Protein AF-A0A1H7WVL5-F1 (afdb_monomer_lite)

Structure (mmCIF, N/CA/C/O backbone):
data_AF-A0A1H7WVL5-F1
#
_entry.id   AF-A0A1H7WVL5-F1
#
loop_
_atom_site.group_PDB
_atom_site.id
_atom_site.type_symbol
_atom_site.label_atom_id
_atom_site.label_alt_id
_atom_site.label_comp_id
_atom_site.label_asym_id
_atom_site.label_entity_id
_atom_site.label_seq_id
_atom_site.pdbx_PDB_ins_code
_atom_site.Cartn_x
_atom_site.Cartn_y
_atom_site.Cartn_z
_atom_site.occupancy
_atom_site.B_iso_or_equiv
_atom_site.auth_seq_id
_atom_site.auth_comp_id
_atom_site.auth_asym_id
_atom_site.auth_atom_id
_atom_site.pdbx_PDB_model_num
ATOM 1 N N . MET A 1 1 ? 18.797 -20.773 3.516 1.00 49.41 1 MET A N 1
ATOM 2 C CA . MET A 1 1 ? 18.022 -19.531 3.329 1.00 49.41 1 MET A CA 1
ATOM 3 C C . MET A 1 1 ? 18.668 -18.828 2.150 1.00 49.41 1 MET A C 1
ATOM 5 O O . MET A 1 1 ? 19.772 -18.326 2.303 1.00 49.41 1 MET A O 1
ATOM 9 N N . GLU A 1 2 ? 18.106 -18.964 0.950 1.00 51.16 2 GLU A N 1
ATOM 10 C CA . GLU A 1 2 ? 18.667 -18.299 -0.234 1.00 51.16 2 GLU A CA 1
ATOM 11 C C . GLU A 1 2 ? 18.526 -16.777 -0.063 1.00 51.16 2 GLU A C 1
ATOM 13 O O . GLU A 1 2 ? 17.479 -16.326 0.413 1.00 51.16 2 GLU A O 1
ATOM 18 N N . PRO A 1 3 ? 19.561 -15.976 -0.375 1.00 53.03 3 PRO A N 1
ATOM 19 C CA . PRO A 1 3 ? 19.445 -14.529 -0.305 1.00 53.03 3 PRO A CA 1
ATOM 20 C C . PRO A 1 3 ? 18.412 -14.069 -1.338 1.00 53.03 3 PRO A C 1
ATOM 22 O O . PRO A 1 3 ? 18.533 -14.364 -2.528 1.00 53.03 3 PRO A O 1
ATOM 25 N N . LEU A 1 4 ? 17.385 -13.357 -0.873 1.00 54.25 4 LEU A N 1
ATOM 26 C CA . LEU A 1 4 ? 16.415 -12.697 -1.745 1.00 54.25 4 LEU A CA 1
ATOM 27 C C . LEU A 1 4 ? 17.173 -11.771 -2.703 1.00 54.25 4 LEU A C 1
ATOM 29 O O . LEU A 1 4 ? 18.109 -11.078 -2.291 1.00 54.25 4 LEU A O 1
ATOM 33 N N . LYS A 1 5 ? 16.792 -11.743 -3.985 1.00 63.69 5 LYS A N 1
ATOM 34 C CA . LYS A 1 5 ? 17.421 -10.821 -4.939 1.00 63.69 5 LYS A CA 1
ATOM 35 C C . LYS A 1 5 ? 17.222 -9.389 -4.434 1.00 63.69 5 LYS A C 1
ATOM 37 O O . LYS A 1 5 ? 16.135 -9.041 -3.981 1.00 63.69 5 LYS A O 1
ATOM 42 N N . LEU A 1 6 ? 18.242 -8.535 -4.558 1.00 58.59 6 LEU A N 1
ATOM 43 C CA . LEU A 1 6 ? 18.225 -7.130 -4.103 1.00 58.59 6 LEU A CA 1
ATOM 44 C C . LEU A 1 6 ? 16.965 -6.352 -4.554 1.00 58.59 6 LEU A C 1
ATOM 46 O O . LEU A 1 6 ? 16.458 -5.493 -3.829 1.00 58.59 6 LEU A O 1
ATOM 50 N N . GLY A 1 7 ? 16.428 -6.691 -5.732 1.00 59.19 7 GLY A N 1
ATOM 51 C CA . GLY A 1 7 ? 15.162 -6.157 -6.243 1.00 59.19 7 GLY A CA 1
ATOM 52 C C . GLY A 1 7 ? 13.937 -6.558 -5.414 1.00 59.19 7 GLY A C 1
ATOM 53 O O . GLY A 1 7 ? 13.127 -5.699 -5.083 1.00 59.19 7 GLY A O 1
ATOM 54 N N . GLU A 1 8 ? 13.841 -7.819 -4.992 1.00 67.25 8 GLU A N 1
ATOM 55 C CA . GLU A 1 8 ? 12.714 -8.344 -4.209 1.00 67.25 8 GLU A CA 1
ATOM 56 C C . GLU A 1 8 ? 12.700 -7.777 -2.783 1.00 67.25 8 GLU A C 1
ATOM 58 O O . GLU A 1 8 ? 11.640 -7.468 -2.239 1.00 67.25 8 GLU A O 1
ATOM 63 N N . GLU A 1 9 ? 13.876 -7.573 -2.180 1.00 73.12 9 GLU A N 1
ATOM 64 C CA . GLU A 1 9 ? 13.972 -6.947 -0.858 1.00 73.12 9 GLU A CA 1
ATOM 65 C C . GLU A 1 9 ? 13.564 -5.464 -0.900 1.00 73.12 9 GLU A C 1
ATOM 67 O O . GLU A 1 9 ? 12.850 -4.973 -0.020 1.00 73.12 9 GLU A O 1
ATOM 72 N N . THR A 1 10 ? 13.966 -4.759 -1.959 1.00 76.62 10 THR A N 1
ATOM 73 C CA . THR A 1 10 ? 13.592 -3.357 -2.183 1.00 76.62 10 THR A CA 1
ATOM 74 C C . THR A 1 10 ? 12.090 -3.219 -2.436 1.00 76.62 10 THR A C 1
ATOM 76 O O . THR A 1 10 ? 11.452 -2.319 -1.888 1.00 76.62 10 THR A O 1
ATOM 79 N N . GLU A 1 11 ? 11.495 -4.122 -3.219 1.00 78.06 11 GLU A N 1
ATOM 80 C CA . GLU A 1 11 ? 10.046 -4.163 -3.435 1.00 78.06 11 GLU A CA 1
ATOM 81 C C . GLU A 1 11 ? 9.288 -4.450 -2.135 1.00 78.06 11 GLU A C 1
ATOM 83 O O . GLU A 1 11 ? 8.345 -3.730 -1.800 1.00 78.06 11 GLU A O 1
ATOM 88 N N . ARG A 1 12 ? 9.737 -5.431 -1.343 1.00 80.56 12 ARG A N 1
ATOM 89 C CA . ARG A 1 12 ? 9.119 -5.758 -0.052 1.00 80.56 12 ARG A CA 1
ATOM 90 C C . ARG A 1 12 ? 9.114 -4.562 0.902 1.00 80.56 12 ARG A C 1
ATOM 92 O O . ARG A 1 12 ? 8.077 -4.279 1.501 1.00 80.56 12 ARG A O 1
ATOM 99 N N . LYS A 1 13 ? 10.228 -3.827 0.999 1.00 85.94 13 LYS A N 1
ATOM 100 C CA . LYS A 1 13 ? 10.320 -2.602 1.816 1.00 85.94 13 LYS A CA 1
ATOM 101 C C . LYS A 1 13 ? 9.329 -1.531 1.349 1.00 85.94 13 LYS A C 1
ATOM 103 O O . LYS A 1 13 ? 8.650 -0.934 2.179 1.00 85.94 13 LYS A O 1
ATOM 108 N N . LYS A 1 14 ? 9.173 -1.330 0.034 1.00 85.88 14 LYS A N 1
ATOM 109 C CA . LYS A 1 14 ? 8.199 -0.370 -0.530 1.00 85.88 14 LYS A CA 1
ATOM 110 C C . LYS A 1 14 ? 6.748 -0.746 -0.211 1.00 85.88 14 LYS A C 1
ATOM 112 O O . LYS A 1 14 ? 5.941 0.133 0.098 1.00 85.88 14 LYS A O 1
ATOM 117 N N . HIS A 1 15 ? 6.410 -2.034 -0.275 1.00 87.88 15 HIS A N 1
ATOM 118 C CA . HIS A 1 15 ? 5.079 -2.521 0.095 1.00 87.88 15 HIS A CA 1
ATOM 119 C C . HIS A 1 15 ? 4.803 -2.340 1.588 1.00 87.88 15 HIS A C 1
ATOM 121 O O . HIS A 1 15 ? 3.742 -1.840 1.955 1.00 87.88 15 HIS A O 1
ATOM 127 N N . GLN A 1 16 ? 5.768 -2.686 2.440 1.00 89.25 16 GLN A N 1
ATOM 128 C CA . GLN A 1 16 ? 5.630 -2.544 3.886 1.00 89.25 16 GLN A CA 1
ATOM 129 C C . GLN A 1 16 ? 5.467 -1.078 4.304 1.00 89.25 16 GLN A C 1
ATOM 131 O O . GLN A 1 16 ? 4.509 -0.759 5.005 1.00 89.25 16 GLN A O 1
ATOM 136 N N . GLN A 1 17 ? 6.293 -0.181 3.759 1.00 90.38 17 GLN A N 1
ATOM 137 C CA . GLN A 1 17 ? 6.156 1.260 3.969 1.00 90.38 17 GLN A CA 1
ATOM 138 C C . GLN A 1 17 ? 4.764 1.760 3.548 1.00 90.38 17 GLN A C 1
ATOM 140 O O . GLN A 1 17 ? 4.104 2.471 4.298 1.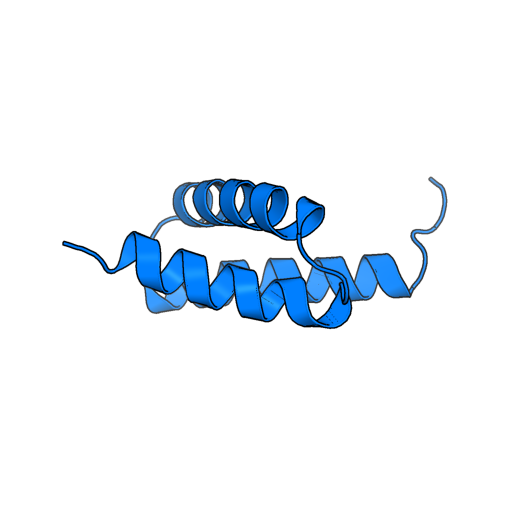00 90.38 17 GLN A O 1
ATOM 145 N N . SER A 1 18 ? 4.265 1.314 2.388 1.00 89.25 18 SER A N 1
ATOM 146 C CA . SER A 1 18 ? 2.928 1.690 1.907 1.00 89.25 18 SER A CA 1
ATOM 147 C C . SER A 1 18 ? 1.808 1.257 2.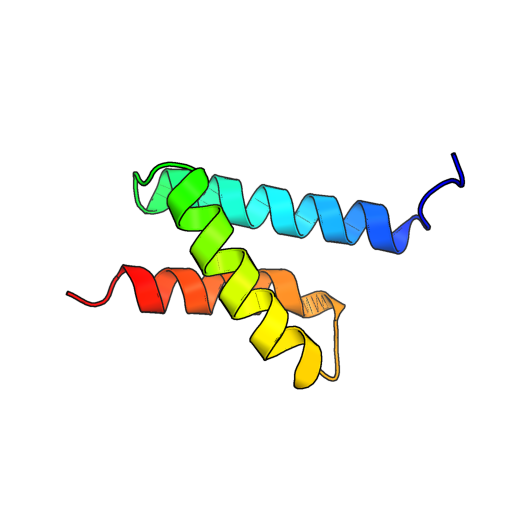858 1.00 89.25 18 SER A C 1
ATOM 149 O O . SER A 1 18 ? 0.836 1.991 3.025 1.00 89.25 18 SER A O 1
ATOM 151 N N . ILE A 1 19 ? 1.921 0.073 3.467 1.00 90.94 19 ILE A N 1
ATOM 152 C CA . ILE A 1 19 ? 0.954 -0.431 4.450 1.00 90.94 19 ILE A CA 1
ATOM 153 C C . ILE A 1 19 ? 1.006 0.415 5.725 1.00 90.94 19 ILE A C 1
ATOM 155 O O . ILE A 1 19 ? -0.042 0.825 6.218 1.00 90.94 19 ILE A O 1
ATOM 159 N N . GLU A 1 20 ? 2.198 0.718 6.241 1.00 92.19 20 GLU A N 1
ATOM 160 C CA . GLU A 1 20 ? 2.360 1.545 7.442 1.00 92.19 20 GLU A CA 1
ATOM 161 C C . GLU A 1 20 ? 1.803 2.961 7.249 1.00 92.19 20 GLU A C 1
ATOM 163 O O . GLU A 1 20 ? 1.073 3.460 8.108 1.00 92.19 20 GLU A O 1
ATOM 168 N N . ASP A 1 21 ? 2.075 3.585 6.100 1.00 91.19 21 ASP A N 1
ATOM 169 C CA . ASP A 1 21 ? 1.520 4.894 5.743 1.00 91.19 21 ASP A CA 1
ATOM 170 C C . ASP A 1 21 ? -0.013 4.870 5.677 1.00 91.1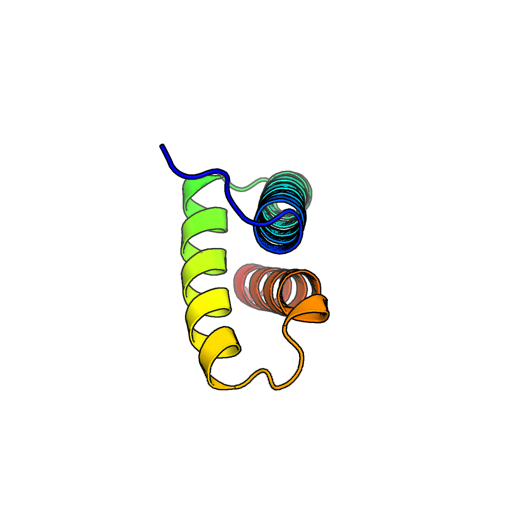9 21 ASP A C 1
ATOM 172 O O . ASP A 1 21 ? -0.673 5.788 6.164 1.00 91.19 21 ASP A O 1
ATOM 176 N N . LEU A 1 22 ? -0.603 3.807 5.124 1.00 89.75 22 LEU A N 1
ATOM 177 C CA . LEU A 1 22 ? -2.058 3.638 5.081 1.00 89.75 22 LEU A CA 1
ATOM 178 C C . LEU A 1 22 ? -2.666 3.444 6.473 1.00 89.75 22 LEU A C 1
ATOM 180 O O . LEU A 1 22 ? -3.726 4.007 6.740 1.00 89.75 22 LEU A O 1
ATOM 184 N N . CYS A 1 23 ? -2.001 2.700 7.361 1.00 92.06 23 CYS A N 1
ATOM 185 C CA . CYS A 1 23 ? -2.448 2.536 8.747 1.00 92.06 23 CYS A CA 1
ATOM 186 C C . CYS A 1 23 ? -2.488 3.884 9.471 1.00 92.06 23 CYS A C 1
ATOM 188 O O . CYS A 1 23 ? -3.489 4.210 10.103 1.00 92.06 23 CYS A O 1
ATOM 190 N N . ARG A 1 24 ? -1.427 4.693 9.327 1.00 90.69 24 ARG A N 1
ATOM 191 C CA . ARG A 1 24 ? -1.345 6.037 9.923 1.00 90.69 24 ARG A CA 1
ATOM 192 C C . ARG A 1 24 ? -2.377 6.993 9.330 1.00 90.69 24 ARG A C 1
ATOM 194 O O . ARG A 1 24 ? -2.975 7.768 10.061 1.00 90.69 24 ARG A O 1
ATOM 201 N N . LEU A 1 25 ? -2.588 6.946 8.014 1.00 90.00 25 LEU A N 1
ATOM 202 C CA . LEU A 1 25 ? -3.459 7.888 7.306 1.00 90.00 25 LEU A CA 1
ATOM 203 C C . LEU A 1 25 ? -4.955 7.589 7.464 1.00 90.00 25 LEU A C 1
ATOM 205 O O . LEU A 1 25 ? -5.772 8.498 7.319 1.00 90.00 25 LEU A O 1
ATOM 209 N N . LEU A 1 26 ? -5.319 6.324 7.674 1.00 87.75 26 LEU A N 1
ATOM 210 C CA . LEU A 1 26 ? -6.710 5.892 7.839 1.00 87.75 26 LEU A CA 1
ATOM 211 C C . LEU A 1 26 ? -7.068 5.589 9.299 1.00 87.75 26 LEU A C 1
ATOM 213 O O . LEU A 1 26 ? -8.225 5.289 9.566 1.00 87.75 26 LEU A O 1
ATOM 217 N N . GLU A 1 27 ? -6.095 5.642 10.215 1.00 92.00 27 GLU A N 1
ATOM 218 C CA . GLU A 1 27 ? -6.259 5.284 11.634 1.00 92.00 27 GLU A CA 1
ATOM 219 C C . GLU A 1 27 ? -6.881 3.886 11.813 1.00 92.00 27 GLU A C 1
ATOM 221 O O . GLU A 1 27 ? -7.699 3.628 12.695 1.00 92.00 27 GLU A O 1
ATOM 226 N N . MET A 1 28 ? -6.496 2.958 10.932 1.00 89.81 28 MET A N 1
ATOM 227 C CA . MET A 1 28 ? -7.008 1.588 10.893 1.00 89.81 28 MET A CA 1
ATOM 228 C C . MET A 1 28 ? -5.944 0.585 11.349 1.00 89.81 28 MET A C 1
ATOM 230 O O . MET A 1 28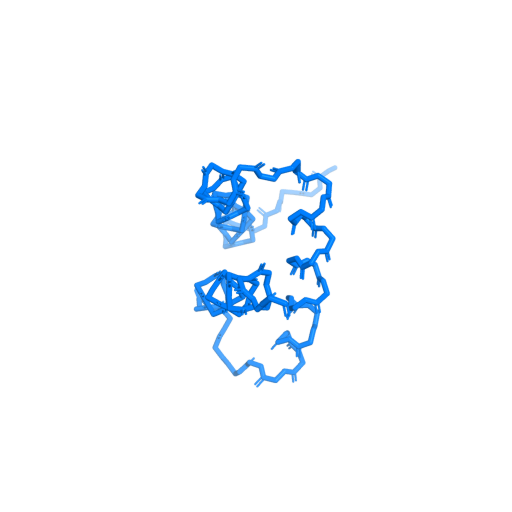 ? -4.750 0.800 11.121 1.00 89.81 28 MET A O 1
ATOM 234 N N . PRO A 1 29 ? -6.358 -0.551 11.939 1.00 91.44 29 PRO A N 1
ATOM 235 C CA . PRO A 1 29 ? -5.430 -1.594 12.348 1.00 91.44 29 PRO A CA 1
ATOM 236 C C . PRO A 1 29 ? -4.716 -2.208 11.142 1.00 91.44 29 PRO A C 1
ATOM 238 O O . PRO A 1 29 ? -5.314 -2.412 10.078 1.00 91.44 29 PRO A O 1
ATOM 241 N N . MET A 1 30 ? -3.449 -2.570 11.356 1.00 88.44 30 MET A N 1
ATOM 242 C CA . MET A 1 30 ? -2.580 -3.150 10.333 1.00 88.44 30 MET A CA 1
ATOM 243 C C . MET A 1 30 ? -3.203 -4.374 9.668 1.00 88.44 30 MET A C 1
ATOM 245 O O . MET A 1 30 ? -3.143 -4.483 8.453 1.00 88.44 30 MET A O 1
ATOM 249 N N . GLU A 1 31 ? -3.894 -5.233 10.419 1.00 90.38 31 GLU A N 1
ATOM 250 C CA . GLU A 1 31 ? -4.577 -6.409 9.869 1.00 90.38 31 GLU A CA 1
ATOM 251 C C . GLU A 1 31 ? -5.595 -6.056 8.773 1.00 90.38 31 GLU A C 1
ATOM 253 O O . GLU A 1 31 ? -5.603 -6.685 7.714 1.00 90.38 31 GLU A O 1
ATOM 258 N N . LYS A 1 32 ? -6.410 -5.008 8.974 1.00 88.81 32 LYS A N 1
ATOM 259 C CA . LYS A 1 3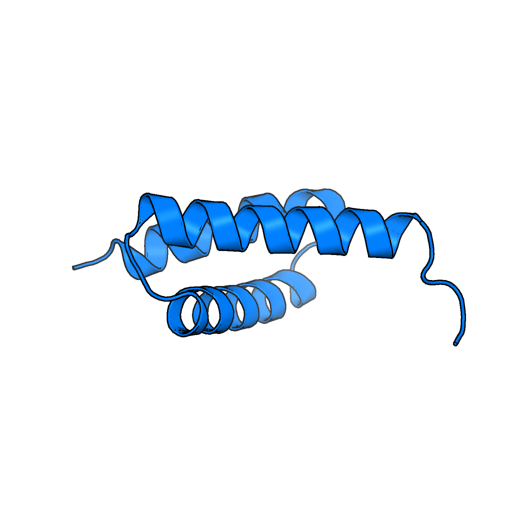2 ? -7.403 -4.576 7.974 1.00 88.81 32 LYS A CA 1
ATOM 260 C C . LYS A 1 32 ? -6.733 -3.999 6.731 1.00 88.81 32 LYS A C 1
ATOM 262 O O . LYS A 1 32 ? -7.141 -4.312 5.613 1.00 88.81 32 LYS A O 1
ATOM 267 N N . ILE A 1 33 ? -5.705 -3.172 6.921 1.00 91.75 33 ILE A N 1
ATOM 268 C CA . ILE A 1 33 ? -4.968 -2.565 5.809 1.00 91.75 33 ILE A CA 1
ATOM 269 C C . ILE A 1 33 ? -4.197 -3.628 5.029 1.00 91.75 33 ILE A C 1
ATOM 271 O O . ILE A 1 33 ? -4.275 -3.648 3.806 1.00 91.75 33 ILE A O 1
ATOM 275 N N . SER A 1 34 ? -3.497 -4.535 5.709 1.00 90.06 34 SER A N 1
ATOM 276 C CA . SER A 1 34 ? -2.740 -5.621 5.088 1.00 90.06 34 SER A CA 1
ATOM 277 C C . SER A 1 34 ? -3.638 -6.561 4.290 1.00 90.06 34 SER A C 1
ATOM 279 O O . SER A 1 34 ? -3.266 -6.921 3.176 1.00 90.06 34 SER A O 1
ATOM 281 N N . ALA A 1 35 ? -4.825 -6.909 4.800 1.00 90.31 35 ALA A N 1
ATOM 282 C CA . ALA A 1 35 ? -5.783 -7.738 4.071 1.00 90.31 35 ALA A CA 1
ATOM 283 C C . ALA A 1 35 ? -6.274 -7.053 2.782 1.00 90.31 35 ALA A C 1
ATOM 285 O O . ALA A 1 35 ? -6.181 -7.634 1.699 1.00 90.31 35 ALA A O 1
ATOM 286 N N . ALA A 1 36 ? -6.715 -5.791 2.873 1.00 89.25 36 ALA A N 1
ATOM 287 C CA . ALA A 1 36 ? -7.151 -5.020 1.706 1.00 89.25 36 ALA A CA 1
ATOM 288 C C . ALA A 1 36 ? -6.010 -4.809 0.694 1.00 89.25 36 ALA A C 1
ATOM 290 O O . ALA A 1 36 ? -6.204 -4.916 -0.517 1.00 89.25 36 ALA A O 1
ATOM 291 N N . TYR A 1 37 ? -4.799 -4.547 1.186 1.00 91.75 37 TYR A N 1
ATOM 292 C CA . TYR A 1 37 ? -3.611 -4.366 0.360 1.00 91.75 37 TYR A CA 1
ATOM 293 C C . TYR A 1 37 ? -3.210 -5.648 -0.365 1.00 91.75 37 TYR A C 1
ATOM 295 O O . TYR A 1 37 ? -2.882 -5.589 -1.546 1.00 91.75 37 TYR A O 1
ATOM 303 N N . ALA A 1 38 ? -3.261 -6.802 0.304 1.00 89.62 38 ALA A N 1
ATOM 304 C CA . ALA A 1 38 ? -2.957 -8.091 -0.309 1.00 89.62 38 ALA A CA 1
ATOM 305 C C . ALA A 1 38 ? -3.942 -8.426 -1.437 1.00 89.62 38 ALA A C 1
ATOM 307 O O . ALA A 1 38 ? -3.510 -8.804 -2.525 1.00 89.62 38 ALA A O 1
ATOM 308 N N . GLN A 1 39 ? -5.241 -8.208 -1.211 1.00 88.69 39 GLN A N 1
ATOM 309 C CA . GLN A 1 39 ? -6.280 -8.436 -2.216 1.00 88.69 39 GLN A CA 1
ATOM 310 C C . GLN A 1 39 ? -6.071 -7.555 -3.460 1.00 88.69 39 GLN A C 1
ATOM 312 O O . GLN A 1 39 ? -6.115 -8.031 -4.594 1.00 88.69 39 GLN A O 1
ATOM 317 N N . GLU A 1 40 ? -5.795 -6.265 -3.261 1.00 88.62 40 GLU A N 1
ATOM 318 C CA . GLU A 1 40 ? -5.532 -5.333 -4.360 1.00 88.62 40 GLU A CA 1
ATOM 319 C C . GLU A 1 40 ? -4.210 -5.630 -5.080 1.00 88.62 40 GLU A C 1
ATOM 321 O O . GLU A 1 40 ? -4.141 -5.554 -6.309 1.00 88.62 40 GLU A O 1
ATOM 326 N N . LEU A 1 41 ? -3.169 -6.012 -4.337 1.00 87.94 41 LEU A N 1
ATOM 327 C CA . LEU A 1 41 ? -1.880 -6.408 -4.896 1.00 87.94 41 LEU A CA 1
ATOM 328 C C . LEU A 1 41 ? -2.010 -7.648 -5.778 1.00 87.94 41 LEU A C 1
ATOM 330 O O . LEU A 1 41 ? -1.437 -7.667 -6.865 1.00 87.94 41 LEU A O 1
ATOM 334 N N . GLU A 1 42 ? -2.759 -8.660 -5.346 1.00 87.44 42 GLU A N 1
ATOM 335 C CA . GLU A 1 42 ? -3.007 -9.863 -6.139 1.00 87.44 42 GLU A CA 1
ATOM 336 C C . GLU A 1 42 ? -3.722 -9.517 -7.448 1.00 87.44 42 GLU A C 1
ATOM 338 O O . GLU A 1 42 ? -3.208 -9.822 -8.525 1.00 87.44 42 GLU A O 1
ATOM 343 N N . MET A 1 43 ? -4.824 -8.761 -7.381 1.00 84.31 43 MET A N 1
ATOM 344 C CA . MET A 1 43 ? -5.552 -8.326 -8.577 1.00 84.31 43 MET A CA 1
ATOM 345 C C . MET A 1 43 ? -4.665 -7.539 -9.550 1.00 84.31 43 MET A C 1
ATOM 347 O O . MET A 1 43 ? -4.705 -7.772 -10.758 1.00 84.31 43 MET A O 1
ATOM 351 N N . MET A 1 44 ? -3.833 -6.626 -9.042 1.00 82.31 44 MET A N 1
ATOM 352 C CA . MET A 1 44 ? -2.956 -5.817 -9.890 1.00 82.31 44 MET A CA 1
ATOM 353 C C . MET A 1 44 ? -1.745 -6.582 -10.423 1.00 82.31 44 MET A C 1
ATOM 355 O O . MET A 1 44 ? -1.276 -6.269 -11.518 1.00 82.31 44 MET A O 1
ATOM 359 N N . ARG A 1 45 ? -1.231 -7.587 -9.704 1.00 81.31 45 ARG A N 1
ATOM 360 C CA . ARG A 1 45 ? -0.106 -8.418 -10.168 1.00 81.31 45 ARG A CA 1
ATOM 361 C C . ARG A 1 45 ? -0.427 -9.146 -11.469 1.00 81.31 45 ARG A C 1
ATOM 363 O O . ARG A 1 45 ? 0.480 -9.345 -12.273 1.00 81.31 45 ARG A O 1
ATOM 370 N N . HIS A 1 46 ? -1.690 -9.501 -11.691 1.00 75.31 46 HIS A N 1
ATOM 371 C CA . HIS A 1 46 ? -2.133 -10.148 -12.926 1.00 75.31 46 HIS A CA 1
ATOM 372 C C . HIS A 1 46 ? -2.266 -9.183 -14.112 1.00 75.31 46 HIS A C 1
ATOM 374 O O . HIS A 1 46 ? -2.208 -9.617 -15.260 1.00 75.31 46 HIS A O 1
ATOM 380 N N . THR A 1 47 ? -2.405 -7.878 -13.862 1.00 72.31 47 THR A N 1
ATOM 381 C CA . THR A 1 47 ? -2.665 -6.875 -14.908 1.00 72.31 47 THR A CA 1
ATOM 382 C C . THR A 1 47 ? -1.499 -5.914 -15.151 1.00 72.31 47 THR A C 1
ATOM 384 O O . THR A 1 47 ? -1.445 -5.253 -16.189 1.00 72.31 47 THR A O 1
ATOM 387 N N . ALA A 1 48 ? -0.566 -5.787 -14.206 1.00 68.44 48 ALA A N 1
ATOM 388 C CA . ALA A 1 48 ? 0.518 -4.815 -14.274 1.00 68.44 48 ALA A CA 1
ATOM 389 C C . ALA A 1 48 ? 1.669 -5.298 -15.170 1.00 68.44 48 ALA A C 1
ATOM 391 O O . ALA A 1 48 ? 2.382 -6.246 -14.846 1.00 68.44 48 ALA A O 1
ATOM 392 N N . LYS A 1 49 ? 1.904 -4.579 -16.276 1.00 67.75 49 LYS A N 1
ATOM 393 C CA . LYS A 1 49 ? 3.077 -4.782 -17.146 1.00 67.75 49 LYS A CA 1
ATOM 394 C C . LYS A 1 49 ? 4.380 -4.252 -16.531 1.00 67.75 49 LYS A C 1
ATOM 396 O O . LYS A 1 49 ? 5.448 -4.738 -16.883 1.00 67.75 49 LYS A O 1
ATOM 401 N N . ILE A 1 50 ? 4.297 -3.281 -15.614 1.00 71.12 50 ILE A N 1
ATOM 402 C CA . ILE A 1 50 ? 5.451 -2.665 -14.939 1.00 71.12 50 ILE A CA 1
ATOM 403 C C . ILE A 1 50 ? 5.286 -2.840 -13.430 1.00 71.12 50 ILE A C 1
ATOM 405 O O . ILE A 1 50 ? 4.404 -2.237 -12.818 1.00 71.12 50 ILE A O 1
ATOM 409 N N . LYS A 1 51 ? 6.133 -3.684 -12.836 1.00 69.75 51 LYS A N 1
ATOM 410 C CA . LYS A 1 51 ? 6.023 -4.080 -11.425 1.00 69.75 51 LYS A CA 1
ATOM 411 C C . LYS A 1 51 ? 6.534 -3.015 -10.454 1.00 69.75 51 LYS A C 1
ATOM 413 O O . LYS A 1 51 ? 6.000 -2.884 -9.362 1.00 69.75 51 LYS A O 1
ATOM 418 N N . GLU A 1 52 ? 7.454 -2.161 -10.894 1.00 72.31 52 GLU A N 1
ATOM 419 C CA . GLU A 1 52 ? 8.073 -1.128 -10.050 1.00 72.31 52 GLU A CA 1
ATOM 420 C C . GLU A 1 52 ? 7.085 -0.091 -9.488 1.00 72.31 52 GLU A C 1
ATOM 422 O O . GLU A 1 52 ? 7.336 0.493 -8.432 1.00 72.31 52 GLU A O 1
ATOM 427 N N . PHE A 1 53 ? 5.947 0.121 -10.160 1.00 76.06 53 PHE A N 1
ATOM 428 C CA . PHE A 1 53 ? 4.902 1.053 -9.725 1.00 76.06 53 PHE A CA 1
ATOM 429 C C . PHE A 1 53 ? 3.754 0.383 -8.955 1.00 76.06 53 PHE A C 1
ATOM 431 O O . PHE A 1 53 ? 2.881 1.090 -8.441 1.00 76.06 53 PHE A O 1
ATOM 438 N N . LEU A 1 54 ? 3.747 -0.953 -8.827 1.00 81.00 54 L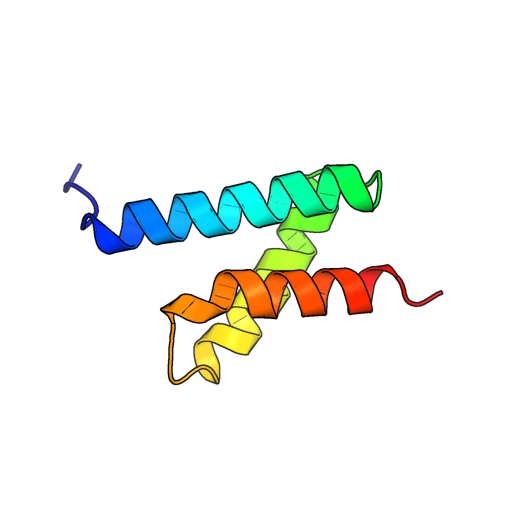EU A N 1
ATOM 439 C CA . LEU A 1 54 ? 2.709 -1.694 -8.094 1.00 81.00 54 LEU A CA 1
ATOM 440 C C . LEU A 1 54 ? 2.476 -1.159 -6.674 1.00 81.00 54 LEU A C 1
ATOM 442 O O . LEU A 1 54 ? 1.312 -0.945 -6.337 1.00 81.00 54 LEU A O 1
ATOM 446 N N . PRO A 1 55 ? 3.505 -0.866 -5.849 1.00 80.81 55 PRO A N 1
ATOM 447 C CA . PRO A 1 55 ? 3.272 -0.410 -4.480 1.00 80.81 55 PRO A CA 1
ATOM 448 C C . PRO A 1 55 ? 2.436 0.876 -4.404 1.00 80.81 55 PRO A C 1
ATOM 450 O O . PRO A 1 55 ? 1.555 1.006 -3.552 1.00 80.81 55 PRO A O 1
ATOM 453 N N . ILE A 1 56 ? 2.677 1.802 -5.339 1.00 83.94 56 ILE A N 1
ATOM 454 C CA . ILE A 1 56 ? 2.001 3.103 -5.417 1.00 83.94 56 ILE A CA 1
ATOM 455 C C . ILE A 1 56 ? 0.558 2.925 -5.896 1.00 83.94 56 ILE A C 1
ATOM 457 O O . ILE A 1 56 ? -0.366 3.521 -5.338 1.00 83.94 56 ILE A O 1
ATOM 461 N N . LEU A 1 57 ? 0.359 2.103 -6.930 1.00 84.06 57 LEU A N 1
ATOM 462 C CA . LEU A 1 57 ? -0.962 1.839 -7.499 1.00 84.06 57 LEU A CA 1
ATOM 463 C C . LEU A 1 57 ? -1.867 1.128 -6.491 1.00 84.06 57 LEU A C 1
ATOM 465 O O . LEU A 1 57 ? -2.996 1.572 -6.268 1.00 84.06 57 LEU A O 1
ATOM 469 N N . VAL A 1 58 ? -1.350 0.090 -5.831 1.00 86.94 58 VAL A N 1
ATOM 470 C CA . VAL A 1 58 ? -2.072 -0.652 -4.793 1.00 86.94 58 VAL A CA 1
ATOM 471 C C . VAL A 1 58 ? -2.425 0.278 -3.636 1.00 86.94 58 VAL A C 1
ATOM 473 O O . VAL A 1 58 ? -3.588 0.344 -3.251 1.00 86.94 58 VAL A O 1
ATOM 476 N N . SER A 1 59 ? -1.474 1.084 -3.148 1.00 85.75 59 SER A N 1
ATOM 477 C CA . SER A 1 59 ? -1.736 2.029 -2.055 1.00 85.75 59 SER A CA 1
ATOM 478 C C . SER A 1 59 ? -2.857 3.024 -2.388 1.00 85.75 59 SER A C 1
ATOM 480 O O . SER A 1 59 ? -3.782 3.229 -1.598 1.00 85.75 59 SER A O 1
ATOM 482 N N . ARG A 1 60 ? -2.852 3.584 -3.607 1.00 86.56 60 ARG A N 1
ATOM 483 C CA . ARG A 1 60 ? -3.926 4.471 -4.081 1.00 86.56 60 ARG A CA 1
ATOM 484 C C . ARG A 1 60 ? -5.286 3.779 -4.122 1.00 86.56 60 ARG A C 1
ATOM 486 O O . ARG A 1 60 ? -6.280 4.392 -3.731 1.00 86.56 60 ARG A O 1
ATOM 493 N N . LYS A 1 61 ? -5.343 2.531 -4.592 1.00 86.00 61 LYS A N 1
ATOM 494 C CA . LYS A 1 61 ? -6.609 1.802 -4.719 1.00 86.00 61 LYS A CA 1
ATOM 495 C C . LYS A 1 61 ? -7.154 1.373 -3.361 1.00 86.00 61 LYS A C 1
ATOM 497 O O . LYS A 1 61 ? -8.326 1.618 -3.105 1.00 86.00 61 LYS A O 1
ATOM 502 N N . VAL A 1 62 ? -6.300 0.893 -2.453 1.00 86.69 62 VAL A N 1
ATOM 503 C CA . VAL A 1 62 ? -6.668 0.601 -1.055 1.00 86.69 62 VAL A CA 1
ATOM 504 C C . VAL A 1 62 ? -7.209 1.851 -0.364 1.00 86.69 62 VAL A C 1
ATOM 506 O O . VAL A 1 62 ? -8.286 1.811 0.225 1.00 86.69 62 VAL A O 1
ATOM 509 N N . LYS A 1 63 ? -6.529 2.996 -0.509 1.00 86.25 63 LYS A N 1
ATOM 510 C CA . LYS A 1 63 ? -7.010 4.277 0.028 1.00 86.25 63 LYS A CA 1
ATOM 511 C C . LYS A 1 63 ? -8.377 4.663 -0.536 1.00 86.25 63 LYS A C 1
ATOM 513 O O . LYS A 1 63 ? -9.225 5.135 0.211 1.00 86.25 63 LYS A O 1
ATOM 518 N N . SER A 1 64 ? -8.591 4.496 -1.841 1.00 86.06 64 SER A N 1
ATOM 519 C CA . SER A 1 64 ? -9.877 4.809 -2.472 1.00 86.06 64 SER A CA 1
ATOM 520 C C . SER A 1 64 ? -10.987 3.843 -2.063 1.00 86.06 64 SER A C 1
ATOM 522 O O . SER A 1 64 ? -12.134 4.270 -1.982 1.00 86.06 64 SER A O 1
ATOM 524 N N . PHE A 1 65 ? -10.669 2.566 -1.862 1.00 83.38 65 PHE A N 1
ATOM 525 C CA . PHE A 1 65 ? -11.623 1.539 -1.462 1.00 83.38 65 PHE A CA 1
ATOM 526 C C . PHE A 1 65 ? -12.087 1.760 -0.020 1.00 83.38 65 PHE A C 1
ATOM 528 O O . PHE A 1 65 ? -13.283 1.828 0.229 1.00 83.38 65 PHE A O 1
ATOM 535 N N . LEU A 1 66 ? -11.147 1.976 0.904 1.00 81.25 66 LEU A N 1
ATOM 536 C CA . LEU A 1 66 ? -11.432 2.147 2.332 1.00 81.25 66 LEU A CA 1
ATOM 537 C C . LEU A 1 66 ? -11.998 3.527 2.701 1.00 81.25 66 LEU A C 1
ATOM 539 O O . LEU A 1 66 ? -12.549 3.685 3.783 1.00 81.25 66 LEU A O 1
ATOM 543 N N . ARG A 1 67 ? -11.862 4.534 1.828 1.00 78.75 67 ARG A N 1
ATOM 544 C CA . ARG A 1 67 ? -12.484 5.860 2.010 1.00 78.75 67 ARG A CA 1
ATOM 545 C C . ARG A 1 67 ? -13.912 5.962 1.475 1.00 78.75 67 ARG A C 1
ATOM 547 O O . ARG A 1 67 ? -14.513 7.024 1.631 1.00 78.75 67 ARG A O 1
ATOM 554 N N . ARG A 1 68 ? -14.438 4.943 0.789 1.00 66.12 68 ARG A N 1
ATOM 555 C CA . ARG A 1 68 ? -15.844 4.977 0.368 1.00 66.12 68 ARG A CA 1
ATOM 556 C C . ARG A 1 68 ? -16.735 4.750 1.601 1.00 66.12 68 ARG A C 1
ATOM 558 O O . ARG A 1 68 ? -16.439 3.817 2.344 1.00 66.12 68 ARG A O 1
ATOM 565 N N . PRO A 1 69 ? -17.733 5.623 1.839 1.00 50.56 69 PRO A N 1
ATOM 566 C CA . PRO A 1 69 ? -18.679 5.481 2.944 1.00 50.56 69 PRO A CA 1
ATOM 567 C C . PRO A 1 69 ? -19.556 4.235 2.793 1.00 50.56 69 PRO A C 1
ATOM 569 O O . PRO A 1 69 ? -19.771 3.800 1.635 1.00 50.56 69 PRO A O 1
#

Foldseek 3Di:
DDDDPPVVVVLVVLLVVLLVVLCVVVVDDSVVSVVQLVVLLVVVVVVDPDSVCSSVVSSVVSNVVSPDD

pLDDT: mean 80.72, std 11.68, range [49.41, 92.19]

Radius of gyration: 12.54 Å; chains: 1; bounding box: 38×27×30 Å

Organism: NCBI:txid43775

Sequence (69 aa):
MEPLKLGEETERKKHQQSIEDLCRLLEMPMEKISAAYAQELEMMRHTAKIKEFLPILVSRKVKSFLRRP

Secondary structure (DSSP, 8-state):
-PPPPHHHHHHHHHHHHHHHHHHHHHT--HHHHHHHHHHHHHHHHTT-S-GGGHHHHHHHHHHHHHT--